Protein AF-A0A957DLZ3-F1 (afdb_monomer)

pLDDT: mean 86.6, std 15.58, range [45.25, 98.69]

Sequence (116 aa):
YSAVSVNAVLAPTADPVETVLDIKPTEAVPEVEVVQNGRFLTKMQAGRDVMFAENGRSFIRVDRPRMVNLIANPNFASHTLRLIFQARGLALYAFTFTGCVASTNDSSSADTFRVP

Solvent-accessible surface area (backbone atoms only — not comparable to full-atom values): 6837 Å² total; per-residue (Å²): 88,76,30,22,28,36,34,36,32,36,21,45,45,70,48,67,64,38,60,75,69,71,53,69,85,49,94,56,69,49,38,35,35,43,28,47,74,90,32,54,50,50,85,67,33,38,11,91,55,47,45,70,46,98,89,52,49,23,27,35,76,35,89,51,75,43,78,41,37,57,31,36,38,90,55,72,45,78,48,49,79,48,77,47,72,78,34,68,53,58,29,78,79,47,77,50,73,44,61,87,78,75,68,90,77,62,88,83,69,82,86,79,89,83,80,133

Structure (mmCIF, N/CA/C/O backbone):
data_AF-A0A957DLZ3-F1
#
_entry.id   AF-A0A957DLZ3-F1
#
loop_
_atom_site.group_PDB
_atom_site.id
_atom_site.type_symbol
_atom_site.label_atom_id
_atom_site.label_alt_id
_atom_site.label_comp_id
_atom_site.label_asym_id
_atom_site.label_entity_id
_atom_site.label_seq_id
_atom_site.pdbx_PDB_ins_code
_atom_site.Cartn_x
_atom_site.Cartn_y
_atom_site.Cartn_z
_atom_site.occupancy
_atom_site.B_iso_or_equiv
_atom_site.auth_seq_id
_atom_site.auth_comp_id
_atom_site.auth_asym_id
_atom_site.auth_atom_id
_atom_site.pdbx_PDB_model_num
ATOM 1 N N . TYR A 1 1 ? 9.171 8.707 -5.111 1.00 91.38 1 TYR A N 1
ATOM 2 C CA . TYR A 1 1 ? 10.135 7.775 -4.500 1.00 91.38 1 TYR A CA 1
ATOM 3 C C . TYR A 1 1 ? 11.025 7.214 -5.599 1.00 91.38 1 TYR A C 1
ATOM 5 O O . TYR A 1 1 ? 10.553 7.122 -6.726 1.00 91.38 1 TYR A O 1
ATOM 13 N N . SER A 1 2 ? 12.269 6.845 -5.283 1.00 94.88 2 SER A N 1
ATOM 14 C CA . SER A 1 2 ? 13.202 6.208 -6.227 1.00 94.88 2 SER A CA 1
ATOM 15 C C . SER A 1 2 ? 13.606 4.849 -5.669 1.00 94.88 2 SER A C 1
ATOM 17 O O . SER A 1 2 ? 14.412 4.783 -4.743 1.00 94.88 2 SER A O 1
ATOM 19 N N . ALA A 1 3 ? 12.958 3.784 -6.137 1.00 94.38 3 ALA A N 1
ATOM 20 C CA . ALA A 1 3 ? 13.115 2.434 -5.596 1.00 94.38 3 ALA A CA 1
ATOM 21 C C . ALA A 1 3 ? 12.584 1.379 -6.576 1.00 94.38 3 ALA A C 1
ATOM 23 O O . ALA A 1 3 ? 11.778 1.687 -7.456 1.00 94.38 3 ALA A O 1
ATOM 24 N N . VAL A 1 4 ? 12.994 0.128 -6.373 1.00 95.88 4 VAL A N 1
ATOM 25 C CA . VAL A 1 4 ? 12.420 -1.054 -7.035 1.00 95.88 4 VAL A CA 1
ATOM 26 C C . VAL A 1 4 ? 11.159 -1.499 -6.295 1.00 95.88 4 VAL A C 1
ATOM 28 O O . VAL A 1 4 ? 10.139 -1.777 -6.920 1.00 95.88 4 VAL A O 1
ATOM 31 N N . SER A 1 5 ? 11.190 -1.517 -4.959 1.00 96.75 5 SER A N 1
ATOM 32 C CA . SER A 1 5 ? 10.041 -1.929 -4.150 1.00 96.75 5 SER A CA 1
ATOM 33 C C . SER A 1 5 ? 9.677 -0.922 -3.065 1.00 96.75 5 SER A C 1
ATOM 35 O O . SER A 1 5 ? 10.521 -0.156 -2.588 1.00 96.75 5 SER A O 1
ATOM 37 N N . VAL A 1 6 ? 8.398 -0.938 -2.682 1.00 98.25 6 VAL A N 1
ATOM 38 C CA . VAL A 1 6 ? 7.841 -0.121 -1.599 1.00 98.25 6 VAL A CA 1
ATOM 39 C C . VAL A 1 6 ? 7.009 -1.006 -0.682 1.00 98.25 6 VAL A C 1
ATOM 41 O O . VAL A 1 6 ? 6.107 -1.710 -1.144 1.00 98.25 6 VAL A O 1
ATOM 44 N N . ASN A 1 7 ? 7.267 -0.919 0.618 1.00 98.31 7 ASN A N 1
ATOM 45 C CA . ASN A 1 7 ? 6.399 -1.467 1.654 1.00 98.31 7 ASN A CA 1
ATOM 46 C C . ASN A 1 7 ? 5.821 -0.338 2.507 1.00 98.31 7 ASN A C 1
ATOM 48 O O . ASN A 1 7 ? 6.378 0.759 2.566 1.00 98.31 7 ASN A O 1
ATOM 52 N N . ALA A 1 8 ? 4.723 -0.628 3.194 1.00 98.19 8 ALA A N 1
ATOM 53 C CA . ALA A 1 8 ? 4.112 0.272 4.159 1.00 98.19 8 ALA A CA 1
ATOM 54 C C . ALA A 1 8 ? 3.705 -0.488 5.420 1.00 98.19 8 ALA A C 1
ATOM 56 O O . ALA A 1 8 ? 3.304 -1.645 5.336 1.00 98.19 8 ALA A O 1
ATOM 57 N N . VAL A 1 9 ? 3.788 0.155 6.581 1.00 97.38 9 VAL A N 1
ATOM 58 C CA . VAL A 1 9 ? 3.219 -0.373 7.829 1.00 97.38 9 VAL A CA 1
ATOM 59 C C . VAL A 1 9 ? 1.853 0.265 8.027 1.00 97.38 9 VAL A C 1
ATOM 61 O O . VAL A 1 9 ? 1.767 1.482 8.201 1.00 97.38 9 VAL A O 1
ATOM 64 N N . LEU A 1 10 ? 0.804 -0.554 7.975 1.00 95.25 10 LEU A N 1
ATOM 65 C CA . LEU A 1 10 ? -0.590 -0.123 8.054 1.00 95.25 10 LEU A CA 1
ATOM 66 C C . LEU A 1 10 ? -1.329 -0.880 9.159 1.00 95.25 10 LEU A C 1
ATOM 68 O O . LEU A 1 10 ? -1.030 -2.050 9.405 1.00 95.25 10 LEU A O 1
ATOM 72 N N . ALA A 1 11 ? -2.312 -0.226 9.774 1.00 92.12 11 ALA A N 1
ATOM 73 C CA . ALA A 1 11 ? -3.262 -0.830 10.706 1.00 92.12 11 ALA A CA 1
ATOM 74 C C . ALA A 1 11 ? -4.699 -0.384 10.388 1.00 92.12 11 ALA A C 1
ATOM 76 O O . ALA A 1 11 ? -4.883 0.736 9.902 1.00 92.12 11 ALA A O 1
ATOM 77 N N . PRO A 1 12 ? -5.713 -1.228 10.668 1.00 89.62 12 PRO A N 1
ATOM 78 C CA . PRO A 1 12 ? -7.125 -0.902 10.429 1.00 89.62 12 PRO A CA 1
ATOM 79 C C . PRO A 1 12 ? -7.610 0.309 11.238 1.00 89.62 12 PRO A C 1
ATOM 81 O O . PRO A 1 12 ? -8.549 0.983 10.824 1.00 89.62 12 PRO A O 1
ATOM 84 N N . THR A 1 13 ? -6.955 0.593 12.363 1.00 87.88 13 THR A N 1
ATOM 85 C CA . THR A 1 13 ? -7.220 1.727 13.246 1.00 87.88 13 THR A CA 1
ATOM 86 C C . THR A 1 13 ? -5.909 2.306 13.786 1.00 87.88 13 THR A C 1
ATOM 88 O O . THR A 1 13 ? -4.903 1.597 13.874 1.00 87.88 13 THR A O 1
ATOM 91 N N . ALA A 1 14 ? -5.912 3.593 14.138 1.00 86.69 14 ALA A N 1
ATOM 92 C CA . ALA A 1 14 ? -4.842 4.235 14.896 1.00 86.69 14 ALA A CA 1
ATOM 93 C C . ALA A 1 14 ? -4.939 3.968 16.409 1.00 86.69 14 ALA A C 1
ATOM 95 O O . ALA A 1 14 ? -3.954 4.184 17.118 1.00 86.69 14 ALA A O 1
ATOM 96 N N . ASP A 1 15 ? -6.103 3.528 16.900 1.00 88.31 15 ASP A N 1
ATOM 97 C CA . ASP A 1 15 ? -6.344 3.283 18.318 1.00 88.31 15 ASP A CA 1
ATOM 98 C C . ASP A 1 15 ? -5.863 1.867 18.719 1.00 88.31 15 ASP A C 1
ATOM 100 O O . ASP A 1 15 ? -6.360 0.850 18.213 1.00 88.31 15 ASP A O 1
ATOM 104 N N . PRO A 1 16 ? -4.879 1.753 19.629 1.00 81.81 16 PRO A N 1
ATOM 105 C CA . PRO A 1 16 ? -4.376 0.456 20.067 1.00 81.81 16 PRO A CA 1
ATOM 106 C C . PRO A 1 16 ? -5.409 -0.348 20.871 1.00 81.81 16 PRO A C 1
ATOM 108 O O . PRO A 1 16 ? -5.349 -1.575 20.856 1.00 81.81 16 PRO A O 1
ATOM 111 N N . VAL A 1 17 ? -6.359 0.301 21.551 1.00 86.56 17 VAL A N 1
ATOM 112 C CA . VAL A 1 17 ? -7.441 -0.372 22.286 1.00 86.56 17 VAL A CA 1
ATOM 113 C C . VAL A 1 17 ? -8.414 -1.006 21.304 1.00 86.56 17 VAL A C 1
ATOM 115 O O . VAL A 1 17 ? -8.735 -2.184 21.449 1.00 86.56 17 VAL A O 1
ATOM 118 N N . GLU A 1 18 ? -8.821 -0.271 20.267 1.00 84.38 18 GLU A N 1
ATOM 119 C CA . GLU A 1 18 ? -9.659 -0.826 19.197 1.00 84.38 18 GLU A CA 1
ATOM 120 C C . GLU A 1 18 ? -8.968 -2.011 18.513 1.00 84.38 18 GLU A C 1
ATOM 122 O O . GLU A 1 18 ? -9.595 -3.037 18.269 1.00 84.38 18 GLU A O 1
ATOM 127 N N . THR A 1 19 ? -7.653 -1.913 18.291 1.00 79.06 19 THR A N 1
ATOM 128 C CA . THR A 1 19 ? -6.849 -3.010 17.731 1.00 79.06 19 THR A CA 1
ATOM 129 C C . THR A 1 19 ? -6.857 -4.253 18.626 1.00 79.06 19 THR A C 1
ATOM 131 O O . THR A 1 19 ? -7.035 -5.363 18.133 1.00 79.06 19 THR A O 1
ATOM 134 N N . VAL A 1 20 ? -6.646 -4.090 19.938 1.00 83.00 20 VAL A N 1
ATOM 135 C CA . VAL A 1 20 ? -6.597 -5.209 20.900 1.00 83.00 20 VAL A CA 1
ATOM 136 C C . VAL A 1 20 ? -7.963 -5.876 21.063 1.00 83.00 20 VAL A C 1
ATOM 138 O O . VAL A 1 20 ? -8.032 -7.086 21.263 1.00 83.00 20 VAL A O 1
ATOM 141 N N . LEU A 1 21 ? -9.038 -5.095 20.975 1.00 83.94 21 LEU A N 1
ATOM 142 C CA . LEU A 1 21 ? -10.411 -5.570 21.136 1.00 83.94 21 LEU A CA 1
ATOM 143 C C . LEU A 1 21 ? -11.070 -6.005 19.813 1.00 83.94 21 LEU A C 1
ATOM 145 O O . LEU A 1 21 ? -12.246 -6.358 19.829 1.00 83.94 21 LEU A O 1
ATOM 149 N N . ASP A 1 22 ? -10.337 -5.973 18.693 1.00 77.56 22 ASP A N 1
ATOM 150 C CA . ASP A 1 22 ? -10.844 -6.215 17.329 1.00 77.56 22 ASP A CA 1
ATOM 151 C C . ASP A 1 22 ? -12.099 -5.381 16.995 1.00 77.56 22 ASP A C 1
ATOM 153 O O . ASP A 1 22 ? -13.038 -5.816 16.321 1.00 77.56 22 ASP A O 1
ATOM 157 N N . ILE A 1 23 ? -12.130 -4.146 17.502 1.00 78.62 23 ILE A N 1
ATOM 158 C CA . ILE A 1 23 ? -13.197 -3.188 17.226 1.00 78.62 23 ILE A CA 1
ATOM 159 C C . ILE A 1 23 ? -12.932 -2.584 15.854 1.00 78.62 23 ILE A C 1
ATOM 161 O O . ILE A 1 23 ? -11.873 -2.016 15.587 1.00 78.62 23 ILE A O 1
ATOM 165 N N . LYS A 1 24 ? -13.931 -2.671 14.977 1.00 70.75 24 LYS A N 1
ATOM 166 C CA . LYS A 1 24 ? -13.874 -2.030 13.667 1.00 70.75 24 LYS A CA 1
ATOM 167 C C . LYS A 1 24 ? -14.356 -0.585 13.800 1.00 70.75 24 LYS A C 1
ATOM 169 O O . LYS A 1 24 ? -15.536 -0.386 14.088 1.00 70.75 24 LYS A O 1
ATOM 174 N N . PRO A 1 25 ? -13.503 0.424 13.537 1.00 67.75 25 PRO A N 1
ATOM 175 C CA . PRO A 1 25 ? -13.896 1.834 13.634 1.00 67.75 25 PRO A CA 1
ATOM 176 C C . PRO A 1 25 ? -14.944 2.230 12.583 1.00 67.75 25 PRO A C 1
ATOM 178 O O . PRO A 1 25 ? -15.555 3.296 12.657 1.00 67.75 25 PRO A O 1
ATOM 181 N N . THR A 1 26 ? -15.146 1.391 11.565 1.00 70.19 26 THR A N 1
ATOM 182 C CA . THR A 1 26 ? -16.149 1.581 10.524 1.00 70.19 26 THR A CA 1
ATOM 183 C C . THR A 1 26 ? -16.636 0.239 9.985 1.00 70.19 26 THR A C 1
ATOM 185 O O . THR A 1 26 ? -15.893 -0.741 9.964 1.00 70.19 26 THR A O 1
ATOM 188 N N . GLU A 1 27 ? -17.882 0.204 9.508 1.00 71.44 27 GLU A N 1
ATOM 189 C CA . GLU A 1 27 ? -18.420 -0.931 8.747 1.00 71.44 27 GLU A CA 1
ATOM 190 C C . GLU A 1 27 ? -17.842 -1.016 7.324 1.00 71.44 27 GLU A C 1
ATOM 192 O O . GLU A 1 27 ? -17.996 -2.034 6.648 1.00 71.44 27 GLU A O 1
ATOM 197 N N . ALA A 1 28 ? -17.165 0.038 6.853 1.00 74.06 28 ALA A N 1
ATOM 198 C CA . ALA A 1 28 ? -16.510 0.029 5.555 1.00 74.06 28 ALA A CA 1
ATOM 199 C C . ALA A 1 28 ? -15.356 -0.984 5.526 1.00 74.06 28 ALA A C 1
ATOM 201 O O . ALA A 1 28 ? -14.576 -1.110 6.472 1.00 74.06 28 ALA A O 1
ATOM 202 N N . VAL A 1 29 ? -15.215 -1.685 4.400 1.00 79.25 29 VAL A N 1
ATOM 203 C CA . VAL A 1 29 ? -14.090 -2.599 4.183 1.00 79.25 29 VAL A CA 1
ATOM 204 C C . VAL A 1 29 ? -12.786 -1.785 4.246 1.00 79.25 29 VAL A C 1
ATOM 206 O O . VAL A 1 29 ? -12.706 -0.752 3.574 1.00 79.25 29 VAL A O 1
ATOM 209 N N . PRO A 1 30 ? -11.763 -2.208 5.018 1.00 86.62 30 PRO A N 1
ATOM 210 C CA . PRO A 1 30 ? -10.515 -1.464 5.179 1.00 86.62 30 PRO A CA 1
ATOM 211 C C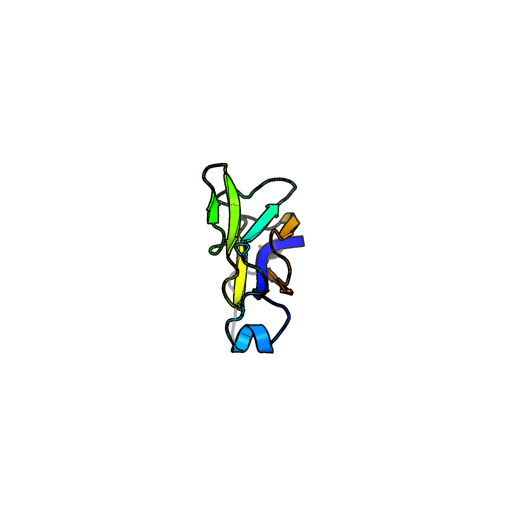 . PRO A 1 30 ? -9.614 -1.638 3.947 1.00 86.62 30 PRO A C 1
ATOM 213 O O . PRO A 1 30 ? -8.538 -2.241 3.997 1.00 86.62 30 PRO A O 1
ATOM 216 N N . GLU A 1 31 ? -10.096 -1.146 2.809 1.00 92.19 31 GLU A N 1
ATOM 217 C CA . GLU A 1 31 ? -9.405 -1.168 1.529 1.00 92.19 31 GLU A CA 1
ATOM 218 C C . GLU A 1 31 ? -8.678 0.153 1.282 1.00 92.19 31 GLU A C 1
ATOM 220 O O . GLU A 1 31 ? -9.196 1.251 1.516 1.00 92.19 31 GLU A O 1
ATOM 225 N N . VAL A 1 32 ? -7.453 0.025 0.778 1.00 95.38 32 VAL A N 1
ATOM 226 C CA . VAL A 1 32 ? -6.624 1.154 0.356 1.00 95.38 32 VAL A CA 1
ATOM 227 C C . VAL A 1 32 ? -6.265 0.944 -1.102 1.00 95.38 32 VAL A C 1
ATOM 229 O O . VAL A 1 32 ? -5.618 -0.045 -1.452 1.00 95.38 32 VAL A O 1
ATOM 232 N N . GLU A 1 33 ? -6.681 1.865 -1.966 1.00 97.56 33 GLU A N 1
ATOM 233 C CA . GLU A 1 33 ? -6.287 1.815 -3.371 1.00 97.56 33 GLU A CA 1
ATOM 234 C C . GLU A 1 33 ? -4.831 2.237 -3.525 1.00 97.56 33 GLU A C 1
ATOM 236 O O . GLU A 1 33 ? -4.363 3.178 -2.878 1.00 97.56 33 GLU A O 1
ATOM 241 N N . VAL A 1 34 ? -4.127 1.556 -4.425 1.00 98.38 34 VAL A N 1
ATOM 242 C CA . VAL A 1 34 ? -2.706 1.776 -4.687 1.00 98.38 34 VAL A CA 1
ATOM 243 C C . VAL A 1 34 ? -2.552 2.263 -6.117 1.00 98.38 34 VAL A C 1
ATOM 245 O O . VAL A 1 34 ? -2.863 1.541 -7.060 1.00 98.38 34 VAL A O 1
ATOM 248 N N . VAL A 1 35 ? -2.073 3.491 -6.291 1.00 98.69 35 VAL A N 1
ATOM 249 C CA . VAL A 1 35 ? -1.929 4.141 -7.599 1.00 98.69 35 VAL A CA 1
ATOM 250 C C . VAL A 1 35 ? -0.476 4.562 -7.782 1.00 98.69 35 VAL A C 1
ATOM 252 O O . VAL A 1 35 ? 0.088 5.240 -6.923 1.00 98.69 35 VAL A O 1
ATOM 255 N N . GLN A 1 36 ? 0.128 4.212 -8.915 1.00 98.44 36 GLN A N 1
ATOM 256 C CA . GLN A 1 36 ? 1.480 4.636 -9.275 1.00 98.44 36 GLN A CA 1
ATOM 257 C C . GLN A 1 36 ? 1.444 5.464 -10.561 1.00 98.44 36 GLN A C 1
ATOM 259 O O . GLN A 1 36 ? 0.816 5.081 -11.544 1.00 98.44 36 GLN A O 1
ATOM 264 N N . ASN A 1 37 ? 2.109 6.621 -10.557 1.00 98.00 37 ASN A N 1
ATOM 265 C CA . ASN A 1 37 ? 2.184 7.535 -11.706 1.00 98.00 37 ASN A CA 1
ATOM 266 C C . ASN A 1 37 ? 0.795 7.886 -12.282 1.00 98.00 37 ASN A C 1
ATOM 268 O O . ASN A 1 37 ? 0.599 7.958 -13.492 1.00 98.00 37 ASN A O 1
ATOM 272 N N . GLY A 1 38 ? -0.193 8.058 -11.397 1.00 98.06 38 GLY A N 1
ATOM 273 C CA . GLY A 1 38 ? -1.567 8.409 -11.763 1.00 98.06 38 GLY A CA 1
ATOM 274 C C . GLY A 1 38 ? -2.429 7.256 -12.290 1.00 98.06 38 GLY A C 1
ATOM 275 O O . GLY A 1 38 ? -3.584 7.498 -12.627 1.00 98.06 38 GLY A O 1
ATOM 276 N N . ARG A 1 39 ? -1.919 6.018 -12.339 1.00 98.19 39 ARG A N 1
ATOM 277 C CA . ARG A 1 39 ? -2.653 4.837 -12.822 1.00 98.19 39 ARG A CA 1
ATOM 278 C C . ARG A 1 39 ? -2.692 3.726 -11.774 1.00 98.19 39 ARG A C 1
ATOM 280 O O . ARG A 1 39 ? -1.789 3.619 -10.943 1.00 98.19 39 ARG A O 1
ATOM 287 N N . PHE A 1 40 ? -3.736 2.900 -11.814 1.00 98.50 40 PHE A N 1
ATOM 288 C CA . PHE A 1 40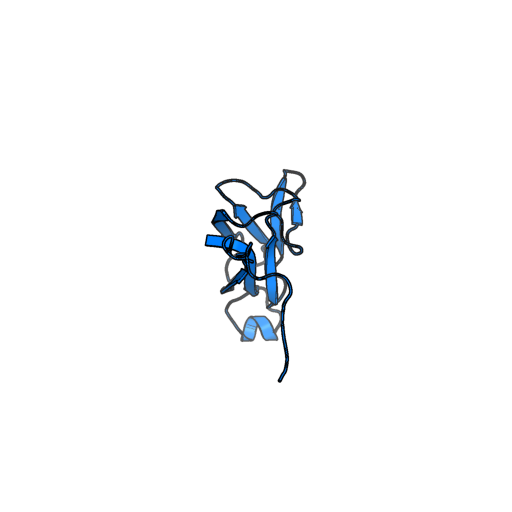 ? -3.729 1.634 -11.081 1.00 98.50 40 PHE A CA 1
ATOM 289 C C . PHE A 1 40 ? -2.571 0.761 -11.568 1.00 98.50 40 PHE A C 1
ATOM 291 O O . PHE A 1 40 ? -2.090 0.909 -12.696 1.00 98.50 40 PHE A O 1
ATOM 298 N N . LEU A 1 41 ? -2.084 -0.100 -10.683 1.00 98.56 41 LEU A N 1
ATOM 299 C CA . LEU A 1 41 ? -0.922 -0.929 -10.950 1.00 98.56 41 LEU A CA 1
ATOM 300 C C . LEU A 1 41 ? -1.219 -1.946 -12.051 1.00 98.56 41 LEU A C 1
ATOM 302 O O . LEU A 1 41 ? -2.355 -2.341 -12.292 1.00 98.56 41 LEU A O 1
ATOM 306 N N . THR A 1 42 ? -0.161 -2.422 -12.688 1.00 97.94 42 THR A N 1
ATOM 307 C CA . THR A 1 42 ? -0.194 -3.671 -13.450 1.00 97.94 42 THR A CA 1
ATOM 308 C C . THR A 1 42 ? 0.299 -4.822 -12.576 1.00 97.94 42 THR A C 1
ATOM 310 O O . THR A 1 42 ? 0.967 -4.603 -11.562 1.00 97.94 42 THR A O 1
ATOM 313 N N . LYS A 1 43 ? 0.052 -6.070 -12.992 1.00 96.88 43 LYS A N 1
ATOM 314 C CA . LYS A 1 43 ? 0.592 -7.257 -12.300 1.00 96.88 43 LYS A CA 1
ATOM 315 C C . LYS A 1 43 ? 2.123 -7.247 -12.181 1.00 96.88 43 LYS A C 1
ATOM 317 O O . LYS A 1 43 ? 2.647 -7.824 -11.243 1.00 96.88 43 LYS A O 1
ATOM 322 N N . MET A 1 44 ? 2.825 -6.582 -13.102 1.00 96.19 44 MET A N 1
ATOM 323 C CA . MET A 1 44 ? 4.290 -6.468 -13.083 1.00 96.19 44 MET A CA 1
ATOM 324 C C . MET A 1 44 ? 4.822 -5.422 -12.098 1.00 96.19 44 MET A C 1
ATOM 326 O O . MET A 1 44 ? 6.016 -5.403 -11.837 1.00 96.19 44 MET A O 1
ATOM 330 N N . GLN A 1 45 ? 3.972 -4.519 -11.610 1.00 97.62 45 GLN A N 1
ATOM 331 C CA . GLN A 1 45 ? 4.346 -3.469 -10.652 1.00 97.62 45 GLN A CA 1
ATOM 332 C C . GLN A 1 45 ? 3.817 -3.763 -9.249 1.00 97.62 45 GLN A C 1
ATOM 334 O O . GLN A 1 45 ? 4.292 -3.187 -8.270 1.00 97.62 45 GLN A O 1
ATOM 339 N N . ALA A 1 46 ? 2.786 -4.603 -9.159 1.00 98.31 46 ALA A N 1
ATOM 340 C CA . ALA A 1 46 ? 2.104 -4.933 -7.925 1.00 98.31 46 ALA A CA 1
ATOM 341 C C . ALA A 1 46 ? 3.011 -5.706 -6.971 1.00 98.31 46 ALA A C 1
ATOM 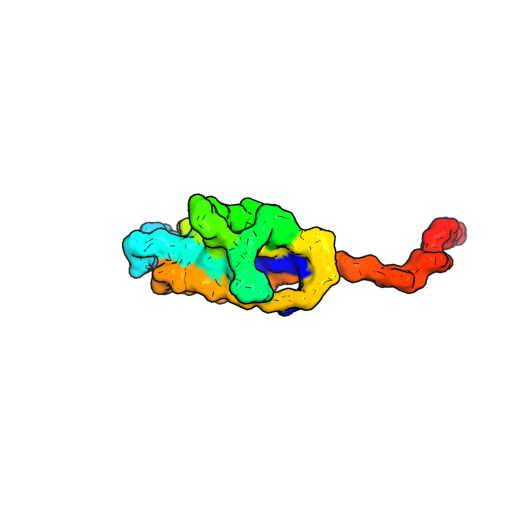343 O O . ALA A 1 46 ? 3.575 -6.743 -7.316 1.00 98.31 46 ALA A O 1
ATOM 344 N N . GLY A 1 47 ? 3.103 -5.196 -5.744 1.00 98.00 47 GLY A N 1
ATOM 345 C CA . GLY A 1 47 ? 3.633 -5.973 -4.641 1.00 98.00 47 GLY A CA 1
ATOM 346 C C . GLY A 1 47 ? 2.725 -7.155 -4.298 1.00 98.00 47 GLY A C 1
ATOM 347 O O . GLY A 1 47 ? 1.552 -7.198 -4.669 1.00 98.00 47 GLY A O 1
ATOM 348 N N . ARG A 1 48 ? 3.263 -8.120 -3.552 1.00 97.81 48 ARG A N 1
ATOM 349 C CA . ARG A 1 48 ? 2.585 -9.3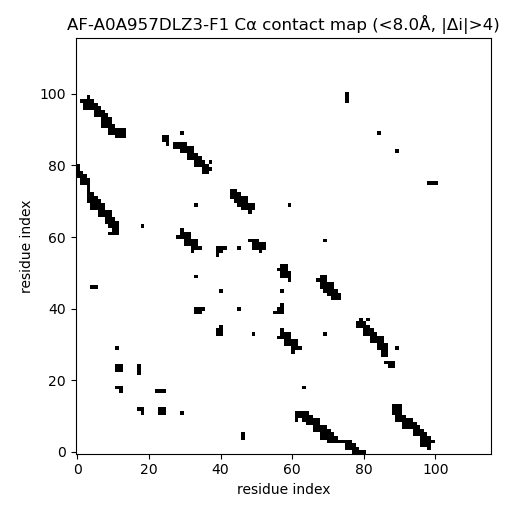95 -3.252 1.00 97.81 48 ARG A CA 1
ATOM 350 C C . ARG A 1 48 ? 1.279 -9.263 -2.461 1.00 97.81 48 ARG A C 1
ATOM 352 O O . ARG A 1 48 ? 0.497 -10.204 -2.437 1.00 97.81 48 ARG A O 1
ATOM 359 N N . ASP A 1 49 ? 1.074 -8.140 -1.775 1.00 98.31 49 ASP A N 1
ATOM 360 C CA . ASP A 1 49 ? -0.128 -7.902 -0.974 1.00 98.31 49 ASP A CA 1
ATOM 361 C C . ASP A 1 49 ? -1.223 -7.161 -1.770 1.00 98.31 49 ASP A C 1
ATOM 363 O O . ASP A 1 49 ? -2.325 -6.976 -1.256 1.00 98.31 49 ASP A O 1
ATOM 367 N N . VAL A 1 50 ? -0.943 -6.746 -3.016 1.00 98.38 50 VAL A N 1
ATOM 368 C CA . VAL A 1 50 ? -1.895 -6.039 -3.885 1.00 98.38 50 VAL A CA 1
ATOM 369 C C . VAL A 1 50 ? -2.845 -7.012 -4.575 1.00 98.38 50 VAL A C 1
ATOM 371 O O . VAL A 1 50 ? -2.445 -7.973 -5.230 1.00 98.38 50 VAL A O 1
ATOM 374 N N . MET A 1 51 ? -4.126 -6.691 -4.476 1.00 98.19 51 MET A N 1
ATOM 375 C CA . MET A 1 51 ? -5.244 -7.348 -5.131 1.00 98.19 51 MET A CA 1
ATOM 376 C C . MET A 1 51 ? -5.775 -6.475 -6.273 1.00 98.19 51 MET A C 1
ATOM 378 O O . MET A 1 51 ? -5.565 -5.260 -6.303 1.00 98.19 51 MET A O 1
ATOM 382 N N . PHE A 1 52 ? -6.490 -7.100 -7.209 1.00 98.19 52 PHE A N 1
ATOM 383 C CA . PHE A 1 52 ? -7.118 -6.427 -8.342 1.00 98.19 52 PHE A CA 1
ATOM 384 C C . PHE A 1 52 ? -8.619 -6.691 -8.344 1.00 98.19 52 PHE A C 1
ATOM 386 O O . PHE A 1 52 ? -9.039 -7.845 -8.270 1.00 98.19 52 PHE A O 1
ATOM 393 N N . ALA A 1 53 ? -9.419 -5.632 -8.439 1.00 95.94 53 ALA A N 1
ATOM 394 C CA . ALA A 1 53 ? -10.854 -5.754 -8.664 1.00 95.94 53 ALA A CA 1
ATOM 395 C C . ALA A 1 53 ? -11.130 -6.063 -10.145 1.00 95.94 53 ALA A C 1
ATOM 397 O O . ALA A 1 53 ? -10.270 -5.855 -11.002 1.00 95.94 53 ALA A O 1
ATOM 398 N N . GLU A 1 54 ? -12.348 -6.502 -10.466 1.00 95.81 54 GLU A N 1
ATOM 399 C CA . GLU A 1 54 ? -12.746 -6.842 -11.843 1.00 95.81 54 GLU A CA 1
ATOM 400 C C . GLU A 1 54 ? -12.566 -5.676 -12.830 1.00 95.81 54 GLU A C 1
ATOM 402 O O . GLU A 1 54 ? -12.231 -5.885 -13.992 1.00 95.81 54 GLU A O 1
ATOM 407 N N . ASN A 1 55 ? -12.704 -4.434 -12.357 1.00 94.88 55 ASN A N 1
ATOM 408 C CA . ASN A 1 55 ? -12.498 -3.220 -13.154 1.00 94.88 55 ASN A CA 1
ATOM 409 C C . ASN A 1 55 ? -11.023 -2.781 -13.278 1.00 94.88 55 ASN A C 1
ATOM 411 O O . ASN A 1 55 ? -10.749 -1.685 -13.765 1.00 94.88 55 ASN A O 1
ATOM 415 N N . GLY A 1 56 ? -10.071 -3.591 -12.806 1.00 95.94 56 GLY A N 1
ATOM 416 C CA . GLY A 1 56 ? -8.638 -3.300 -12.869 1.00 95.94 56 GLY A CA 1
ATOM 417 C C . GLY A 1 56 ? -8.109 -2.375 -11.768 1.00 95.94 56 GLY A C 1
ATOM 418 O O . GLY A 1 56 ? -6.925 -2.037 -11.788 1.00 95.94 56 GLY A O 1
ATOM 419 N N . ARG A 1 57 ? -8.932 -1.976 -10.787 1.00 97.56 57 ARG A N 1
ATOM 420 C CA . ARG A 1 57 ? -8.459 -1.234 -9.605 1.00 97.56 57 ARG A CA 1
ATOM 421 C C . ARG A 1 57 ? -7.503 -2.083 -8.775 1.00 97.56 57 ARG A C 1
ATOM 423 O O . ARG A 1 57 ? -7.880 -3.163 -8.329 1.00 97.56 57 ARG A O 1
ATOM 430 N N . SER A 1 58 ? -6.307 -1.564 -8.511 1.00 98.56 58 SER A N 1
ATOM 431 C CA . SER A 1 58 ? -5.352 -2.149 -7.566 1.00 98.56 58 SER A CA 1
ATOM 432 C C . SER A 1 58 ? -5.584 -1.631 -6.152 1.00 98.56 58 SER A C 1
ATOM 434 O O . SER A 1 58 ? -5.625 -0.419 -5.925 1.00 98.56 58 SER A O 1
ATOM 436 N N . PHE A 1 59 ? -5.696 -2.543 -5.193 1.00 97.88 59 PHE A N 1
ATOM 437 C CA . PHE A 1 59 ? -5.950 -2.226 -3.791 1.00 97.88 59 PHE A CA 1
ATOM 438 C C . PHE A 1 59 ? -5.289 -3.241 -2.856 1.00 97.88 59 PHE A C 1
ATOM 440 O O . PHE A 1 59 ? -4.870 -4.312 -3.280 1.00 97.88 59 PHE A O 1
ATOM 447 N N . ILE A 1 60 ? -5.207 -2.909 -1.575 1.00 97.19 60 ILE A N 1
ATOM 448 C CA . ILE A 1 60 ? -4.849 -3.839 -0.499 1.00 97.19 60 ILE A CA 1
ATOM 449 C C . ILE A 1 60 ? -5.976 -3.888 0.529 1.00 97.19 60 ILE A C 1
ATOM 451 O O . ILE A 1 60 ? -6.744 -2.933 0.652 1.00 97.19 60 ILE A O 1
ATOM 455 N N . ARG A 1 61 ? -6.026 -4.969 1.309 1.00 94.25 61 ARG A N 1
ATOM 456 C CA . ARG A 1 61 ? -6.850 -5.061 2.519 1.00 94.25 61 ARG A CA 1
ATOM 457 C C . ARG A 1 61 ? -5.972 -4.951 3.757 1.00 94.25 61 ARG A C 1
ATOM 459 O O . ARG A 1 61 ? -4.943 -5.623 3.846 1.00 94.25 61 ARG A O 1
ATOM 466 N N . VAL A 1 62 ? -6.388 -4.106 4.694 1.00 92.38 62 VAL A N 1
ATOM 467 C CA . VAL A 1 62 ? -5.702 -3.870 5.968 1.00 92.38 62 VAL A CA 1
ATOM 468 C C . VAL A 1 62 ? -6.615 -4.346 7.095 1.00 92.38 62 VAL A C 1
ATOM 470 O O . VAL A 1 62 ? -7.295 -3.565 7.745 1.00 92.38 62 VAL A O 1
ATOM 473 N N . ASP A 1 63 ? -6.673 -5.657 7.282 1.00 89.12 63 ASP A N 1
ATOM 474 C CA . ASP A 1 63 ? -7.478 -6.328 8.308 1.00 89.12 63 ASP A CA 1
ATOM 475 C C . ASP A 1 63 ? -6.796 -6.365 9.681 1.00 89.12 63 ASP A C 1
ATOM 477 O O . ASP A 1 63 ? -7.458 -6.511 10.701 1.00 89.12 63 ASP A O 1
ATOM 481 N N . ARG A 1 64 ? -5.471 -6.209 9.717 1.00 90.19 64 ARG A N 1
ATOM 482 C CA . ARG A 1 64 ? -4.667 -6.198 10.941 1.00 90.19 64 ARG A CA 1
ATOM 483 C C . ARG A 1 64 ? -3.415 -5.334 10.784 1.00 90.19 64 ARG A C 1
ATOM 485 O O . ARG A 1 64 ? -2.954 -5.147 9.653 1.00 90.19 64 ARG A O 1
ATOM 492 N N . PRO A 1 65 ? -2.806 -4.874 11.891 1.00 92.50 65 PRO A N 1
ATOM 493 C CA . PRO A 1 65 ? -1.519 -4.193 11.848 1.00 92.50 65 PRO A CA 1
ATOM 494 C C . PRO A 1 65 ? -0.437 -5.086 11.230 1.00 92.50 65 PRO A C 1
ATOM 496 O O . PRO A 1 65 ? -0.127 -6.158 11.760 1.00 92.50 65 PRO A O 1
ATOM 499 N N . ARG A 1 66 ? 0.141 -4.675 10.096 1.00 95.62 66 ARG A N 1
ATOM 500 C CA . ARG A 1 66 ? 1.283 -5.367 9.477 1.00 95.62 66 ARG A CA 1
ATOM 501 C C . ARG A 1 66 ? 2.038 -4.494 8.482 1.00 95.62 66 ARG A C 1
ATOM 503 O O . ARG A 1 66 ? 1.523 -3.502 7.970 1.00 95.62 66 ARG A O 1
AT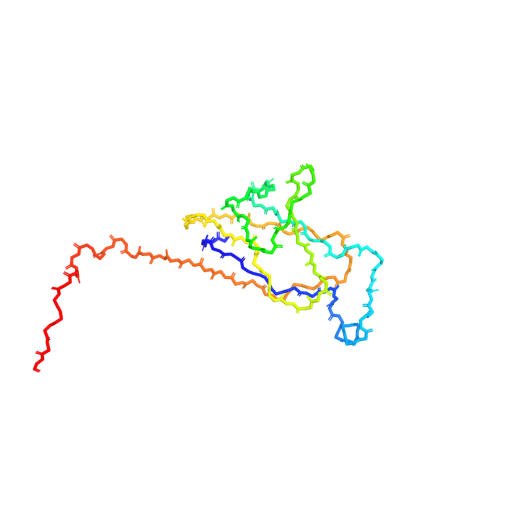OM 510 N N . MET A 1 67 ? 3.251 -4.927 8.150 1.00 97.50 67 MET A N 1
ATOM 511 C CA . MET A 1 67 ? 3.928 -4.458 6.946 1.00 97.50 67 MET A CA 1
ATOM 512 C C . MET A 1 67 ? 3.317 -5.137 5.712 1.00 97.50 67 MET A C 1
ATOM 514 O O . MET A 1 67 ? 3.227 -6.366 5.655 1.00 97.50 67 MET A O 1
ATOM 518 N N . VAL A 1 68 ? 2.917 -4.338 4.728 1.00 97.88 68 VAL A N 1
ATOM 519 C CA . VAL A 1 68 ? 2.407 -4.775 3.425 1.00 97.88 68 VAL A CA 1
ATOM 520 C C . VAL A 1 68 ? 3.367 -4.367 2.315 1.00 97.88 68 VAL A C 1
ATOM 522 O O . VAL A 1 68 ? 3.965 -3.292 2.356 1.00 97.88 68 VAL A O 1
ATOM 525 N N . ASN A 1 69 ? 3.498 -5.212 1.302 1.00 98.19 69 ASN A N 1
ATOM 526 C CA . ASN A 1 69 ? 4.284 -4.957 0.108 1.00 98.19 69 ASN A CA 1
ATOM 527 C C . ASN A 1 69 ? 3.378 -4.388 -0.994 1.00 98.19 69 ASN A C 1
ATOM 529 O O . ASN A 1 69 ? 2.527 -5.091 -1.539 1.00 98.19 69 ASN A O 1
ATOM 533 N N . LEU A 1 70 ? 3.561 -3.101 -1.295 1.00 98.44 70 LEU A N 1
ATOM 534 C CA . LEU A 1 70 ? 2.698 -2.331 -2.195 1.00 98.44 70 LEU A CA 1
ATOM 535 C C . LEU A 1 70 ? 3.190 -2.370 -3.639 1.00 98.44 70 LEU A C 1
ATOM 537 O O . LEU A 1 70 ? 2.398 -2.489 -4.568 1.00 98.44 70 LEU A O 1
ATOM 541 N N . ILE A 1 71 ? 4.502 -2.234 -3.825 1.00 98.38 71 ILE A N 1
ATOM 542 C CA . ILE A 1 71 ? 5.125 -2.085 -5.139 1.00 98.38 71 ILE A CA 1
ATOM 543 C C . ILE A 1 71 ? 6.302 -3.044 -5.252 1.00 98.38 71 ILE A C 1
ATOM 545 O O . ILE A 1 71 ? 7.116 -3.130 -4.331 1.00 98.38 71 ILE A O 1
ATOM 549 N N . ALA A 1 72 ? 6.410 -3.697 -6.403 1.00 97.00 72 ALA A N 1
ATOM 550 C CA . ALA A 1 72 ? 7.545 -4.497 -6.836 1.00 97.00 72 ALA A CA 1
ATOM 551 C C . ALA A 1 72 ? 7.781 -4.237 -8.333 1.00 97.00 72 ALA A C 1
ATOM 553 O O . ALA A 1 72 ? 7.414 -5.040 -9.183 1.00 97.00 72 ALA A O 1
ATOM 554 N N . ASN A 1 73 ? 8.331 -3.066 -8.663 1.00 96.69 73 ASN A N 1
ATOM 555 C CA . ASN A 1 73 ? 8.652 -2.718 -10.045 1.00 96.69 73 ASN A CA 1
ATOM 556 C C . ASN A 1 73 ? 9.799 -3.602 -10.563 1.00 96.69 73 ASN A C 1
ATOM 558 O O . ASN A 1 73 ? 10.659 -4.002 -9.782 1.00 96.69 73 ASN A O 1
ATOM 562 N N . PRO A 1 74 ? 9.885 -3.849 -11.880 1.00 92.94 74 PRO A N 1
ATOM 563 C CA . PRO A 1 74 ? 10.979 -4.635 -12.449 1.00 92.94 74 PRO A CA 1
ATOM 564 C C . PRO A 1 74 ? 12.326 -3.899 -12.425 1.00 92.94 74 PRO A C 1
ATOM 566 O O . PRO A 1 74 ? 13.369 -4.540 -12.400 1.00 92.94 74 PRO A O 1
ATOM 569 N N . ASN A 1 75 ? 12.312 -2.562 -12.440 1.00 92.50 75 ASN A N 1
ATOM 570 C CA . ASN A 1 75 ? 13.508 -1.731 -12.558 1.00 92.50 75 ASN A CA 1
ATOM 571 C C . ASN A 1 75 ? 13.504 -0.607 -11.521 1.00 92.50 75 ASN A C 1
ATOM 573 O O . ASN A 1 75 ? 12.444 -0.121 -11.119 1.00 92.50 75 ASN A O 1
ATOM 577 N N . PHE A 1 76 ? 14.698 -0.157 -11.132 1.00 93.62 76 PHE A N 1
ATOM 578 C CA . PHE A 1 76 ? 14.862 1.031 -10.302 1.00 93.62 76 PHE A CA 1
ATOM 579 C C . PHE A 1 76 ? 14.551 2.284 -11.126 1.00 93.62 76 PHE A C 1
ATOM 581 O O . PHE A 1 76 ? 15.192 2.537 -12.144 1.00 93.62 76 PHE A O 1
ATOM 588 N N . ALA A 1 77 ? 13.583 3.079 -10.679 1.00 92.19 77 ALA A N 1
ATOM 589 C CA . ALA A 1 77 ? 13.238 4.353 -11.299 1.00 92.19 77 ALA A CA 1
ATOM 590 C C . ALA A 1 77 ? 12.528 5.278 -10.300 1.00 92.19 77 ALA A C 1
ATOM 592 O O . ALA A 1 77 ? 12.148 4.867 -9.199 1.00 92.19 77 ALA A O 1
ATOM 593 N N . SER A 1 78 ? 12.367 6.546 -10.690 1.00 96.12 78 SER A N 1
ATOM 594 C CA . SER A 1 78 ? 11.589 7.525 -9.929 1.00 96.12 78 SER A CA 1
ATOM 595 C C . SER A 1 78 ? 10.108 7.436 -10.290 1.00 96.12 78 SER A C 1
ATOM 597 O O . SER A 1 78 ? 9.735 7.460 -11.465 1.00 96.12 78 SER A O 1
ATOM 599 N N . HIS A 1 79 ? 9.262 7.351 -9.268 1.00 96.62 79 HIS A N 1
ATOM 600 C CA . HIS A 1 79 ? 7.817 7.202 -9.399 1.00 96.62 79 HIS A CA 1
ATOM 601 C C . HIS A 1 79 ? 7.061 7.995 -8.333 1.00 96.62 79 HIS A C 1
ATOM 603 O O . HIS A 1 79 ? 7.572 8.272 -7.244 1.00 96.62 79 HIS A O 1
ATOM 609 N N . THR A 1 80 ? 5.789 8.275 -8.601 1.00 98.06 80 THR A N 1
ATOM 610 C CA . THR A 1 80 ? 4.852 8.813 -7.607 1.00 98.06 80 THR A CA 1
ATOM 611 C C . THR A 1 80 ? 3.917 7.707 -7.147 1.00 98.06 80 THR A C 1
ATOM 613 O O . THR A 1 80 ? 3.274 7.065 -7.973 1.00 98.06 80 THR A O 1
ATOM 616 N N . LEU A 1 81 ? 3.826 7.498 -5.833 1.00 98.25 81 LEU A N 1
ATOM 617 C CA . LEU A 1 81 ? 2.855 6.605 -5.201 1.00 98.25 81 LEU A CA 1
ATOM 618 C C . LEU A 1 81 ? 1.734 7.447 -4.588 1.00 98.25 81 LEU A C 1
ATOM 620 O O . LEU A 1 81 ? 2.010 8.428 -3.900 1.00 98.25 81 LEU A O 1
ATOM 624 N N . ARG A 1 82 ? 0.484 7.045 -4.808 1.00 98.19 82 ARG A N 1
ATOM 625 C CA . ARG A 1 82 ? -0.699 7.599 -4.148 1.00 98.19 82 ARG A CA 1
ATOM 626 C C . ARG A 1 82 ? -1.493 6.460 -3.516 1.00 98.19 82 ARG A C 1
ATOM 628 O O . ARG A 1 82 ? -1.812 5.488 -4.197 1.00 98.19 82 ARG A O 1
ATOM 635 N N . LEU A 1 83 ? -1.800 6.609 -2.230 1.00 96.81 83 LEU A N 1
ATOM 636 C CA . LEU A 1 83 ? -2.690 5.725 -1.481 1.00 96.81 83 LEU A CA 1
ATOM 637 C C . LEU A 1 83 ? -4.022 6.439 -1.256 1.00 96.81 83 LEU A C 1
ATOM 639 O O . LEU A 1 83 ? -4.021 7.601 -0.847 1.00 96.81 83 LEU A O 1
ATOM 643 N N . ILE A 1 84 ? -5.137 5.770 -1.547 1.00 95.25 84 ILE A N 1
ATOM 644 C CA . ILE A 1 84 ? -6.485 6.334 -1.384 1.00 95.25 84 ILE A CA 1
ATOM 645 C C . ILE A 1 84 ? -7.232 5.475 -0.370 1.00 95.25 84 ILE A C 1
ATOM 647 O O . ILE A 1 84 ? -7.532 4.311 -0.628 1.00 95.25 84 ILE A O 1
ATOM 651 N N . PHE A 1 85 ? -7.492 6.056 0.796 1.00 91.00 85 PHE A N 1
ATOM 652 C CA . PHE A 1 85 ? -8.162 5.397 1.909 1.00 91.00 85 PHE A CA 1
ATOM 653 C C . PHE A 1 85 ? -9.672 5.557 1.746 1.00 91.00 85 PHE A C 1
ATOM 655 O O . PHE A 1 85 ? -10.172 6.681 1.730 1.00 91.00 85 PHE A O 1
ATOM 662 N N . GLN A 1 86 ? -10.387 4.440 1.611 1.00 83.62 86 GLN A N 1
ATOM 663 C CA . GLN A 1 86 ? -11.849 4.448 1.464 1.00 83.62 86 GLN A CA 1
ATOM 664 C C . GLN A 1 86 ? -12.571 4.413 2.821 1.00 83.62 86 GLN A C 1
ATOM 666 O O . GLN A 1 86 ? -13.724 4.824 2.932 1.00 83.62 86 GLN A O 1
ATOM 671 N N . ALA A 1 87 ? -11.876 3.957 3.864 1.00 79.38 87 ALA A N 1
ATOM 672 C CA . ALA A 1 87 ? -12.362 3.875 5.235 1.00 79.38 87 ALA A CA 1
ATOM 673 C C . ALA A 1 87 ? -11.668 4.911 6.137 1.00 79.38 87 ALA A C 1
ATOM 675 O O . ALA A 1 87 ? -10.513 5.284 5.922 1.00 79.38 87 ALA A O 1
ATOM 676 N N . ARG A 1 88 ? -1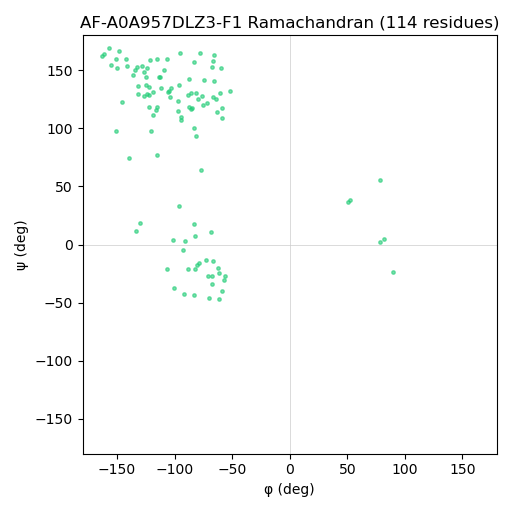2.384 5.374 7.168 1.00 79.88 88 ARG A N 1
ATOM 677 C CA . ARG A 1 88 ? -11.831 6.229 8.231 1.00 79.88 88 ARG A CA 1
ATOM 678 C C . ARG A 1 88 ? -11.143 5.369 9.294 1.00 79.88 88 ARG A C 1
ATOM 680 O O . ARG A 1 88 ? -11.463 4.196 9.434 1.00 79.88 88 ARG A O 1
ATOM 687 N N . GLY A 1 89 ? -10.219 5.965 10.045 1.00 80.94 89 GLY A N 1
ATOM 688 C CA . GLY A 1 89 ? -9.526 5.305 11.160 1.00 80.94 89 GLY A CA 1
ATOM 689 C C . GLY A 1 89 ? -8.238 4.576 10.770 1.00 80.94 89 GLY A C 1
ATOM 690 O O . GLY A 1 89 ? -7.351 4.471 11.608 1.00 80.94 89 GLY A O 1
ATOM 691 N N . LEU A 1 90 ? -8.083 4.167 9.505 1.00 87.81 90 LEU A N 1
ATOM 692 C CA . LEU A 1 90 ? -6.861 3.534 8.995 1.00 87.81 90 LEU A CA 1
ATOM 693 C C . LEU A 1 90 ? -5.604 4.358 9.304 1.00 87.81 90 LEU A C 1
ATOM 695 O O . LEU A 1 90 ? -5.539 5.555 9.014 1.00 87.81 90 LEU A O 1
ATOM 699 N N . ALA A 1 91 ? -4.584 3.680 9.823 1.00 90.06 91 ALA A N 1
ATOM 700 C CA . ALA A 1 91 ? -3.316 4.286 10.198 1.00 90.06 91 ALA A CA 1
ATOM 701 C C . ALA A 1 91 ? -2.184 3.812 9.287 1.00 90.06 91 ALA A C 1
ATOM 703 O O . ALA A 1 91 ? -2.032 2.616 9.036 1.00 90.06 91 ALA A O 1
ATOM 704 N N . LEU A 1 92 ? -1.364 4.760 8.831 1.00 94.38 92 LEU A N 1
ATOM 705 C CA . LEU A 1 92 ? -0.119 4.536 8.100 1.00 94.38 92 LEU A CA 1
ATOM 706 C C . LEU A 1 92 ? 1.039 5.056 8.946 1.00 94.38 92 LEU A C 1
ATOM 708 O O . LEU A 1 92 ? 1.116 6.251 9.219 1.00 94.38 92 LEU A O 1
ATOM 712 N N . TYR A 1 93 ? 1.947 4.165 9.330 1.00 95.56 93 TYR A N 1
ATOM 713 C CA . TYR A 1 93 ? 3.028 4.497 10.260 1.00 95.56 93 TYR A CA 1
ATOM 714 C C . TYR A 1 93 ? 4.361 4.745 9.566 1.00 95.56 93 TYR A C 1
ATOM 716 O O . TYR A 1 93 ? 5.138 5.595 9.992 1.00 95.56 93 TYR A O 1
ATOM 724 N N . ALA A 1 94 ? 4.652 3.986 8.511 1.00 97.00 94 ALA A N 1
ATOM 725 C CA . ALA A 1 94 ? 5.944 4.048 7.846 1.00 97.00 94 ALA A CA 1
ATOM 726 C C . ALA A 1 94 ? 5.856 3.595 6.392 1.00 97.00 94 ALA A C 1
ATOM 728 O O . ALA A 1 94 ? 5.023 2.758 6.040 1.00 97.00 94 ALA A O 1
ATOM 729 N N . PHE A 1 95 ? 6.797 4.091 5.591 1.00 97.75 95 PHE A N 1
ATOM 730 C CA . PHE A 1 95 ? 7.175 3.510 4.309 1.00 97.75 95 PHE A CA 1
ATOM 731 C C . PHE A 1 95 ? 8.593 2.956 4.394 1.00 97.75 95 PHE A C 1
ATOM 733 O O . PHE A 1 95 ? 9.462 3.564 5.017 1.00 97.75 95 PHE A O 1
ATOM 740 N N . THR A 1 96 ? 8.845 1.842 3.711 1.00 96.31 96 THR A N 1
ATOM 741 C CA . THR A 1 96 ? 10.205 1.358 3.452 1.00 96.31 96 THR A CA 1
ATOM 742 C C . THR A 1 96 ? 10.407 1.162 1.958 1.00 96.31 96 THR A C 1
ATOM 744 O O . THR A 1 96 ? 9.489 0.779 1.232 1.00 96.31 96 THR A O 1
ATOM 747 N N . PHE A 1 97 ? 11.619 1.450 1.495 1.00 95.62 97 PHE A N 1
ATOM 748 C CA . PHE A 1 97 ? 11.986 1.432 0.086 1.00 95.62 97 PHE A CA 1
ATOM 749 C C . PHE A 1 97 ? 13.188 0.516 -0.093 1.00 95.62 97 PHE A C 1
ATOM 751 O O . PHE A 1 97 ? 14.126 0.585 0.700 1.00 95.62 97 PHE A O 1
ATOM 758 N N . THR A 1 98 ? 13.184 -0.312 -1.136 1.00 91.69 98 THR A N 1
ATOM 759 C CA . THR A 1 98 ? 14.381 -1.073 -1.514 1.00 91.69 98 THR A CA 1
ATOM 760 C C . THR A 1 98 ? 14.777 -0.752 -2.945 1.00 91.69 98 THR A C 1
ATOM 762 O O . THR A 1 98 ? 13.936 -0.671 -3.843 1.00 91.69 98 THR A O 1
ATOM 765 N N . GLY A 1 99 ? 16.069 -0.546 -3.164 1.00 85.25 99 GLY A N 1
ATOM 766 C CA . 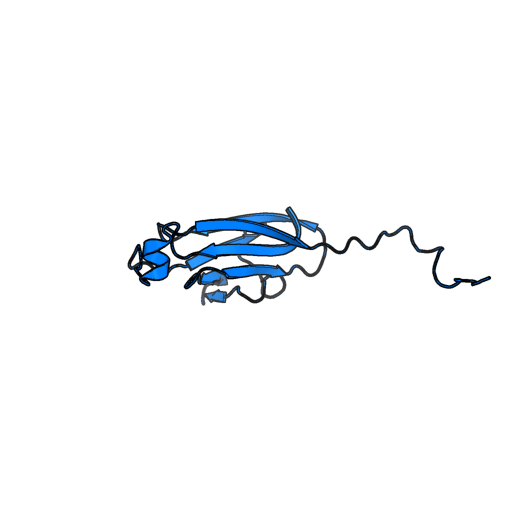GLY A 1 99 ? 16.646 -0.366 -4.485 1.00 85.25 99 GLY A CA 1
ATOM 767 C C . GLY A 1 99 ? 18.033 -0.981 -4.503 1.00 85.25 99 GLY A C 1
ATOM 768 O O . GLY A 1 99 ? 18.879 -0.600 -3.700 1.00 85.25 99 GLY A O 1
ATOM 769 N N . CYS A 1 100 ? 18.267 -1.928 -5.407 1.00 71.38 100 CYS A N 1
ATOM 770 C CA . CYS A 1 100 ? 19.625 -2.313 -5.761 1.00 71.38 100 CYS A CA 1
ATOM 771 C C . CYS A 1 100 ? 20.121 -1.308 -6.797 1.00 71.38 100 CYS A C 1
ATOM 773 O O . CYS A 1 100 ? 19.777 -1.394 -7.973 1.00 71.38 100 CYS A O 1
ATOM 775 N N . VAL A 1 101 ? 20.916 -0.340 -6.355 1.00 59.56 101 VAL A N 1
ATOM 776 C CA . VAL A 1 101 ? 21.828 0.370 -7.251 1.00 59.56 101 VAL A CA 1
ATOM 777 C C . VAL A 1 101 ? 23.047 -0.526 -7.396 1.00 59.56 101 VAL A C 1
ATOM 779 O O . VAL A 1 101 ? 23.936 -0.512 -6.552 1.00 59.56 101 VAL A O 1
ATOM 782 N N . ALA A 1 102 ? 23.063 -1.370 -8.428 1.00 55.97 102 ALA A N 1
ATOM 783 C CA . ALA A 1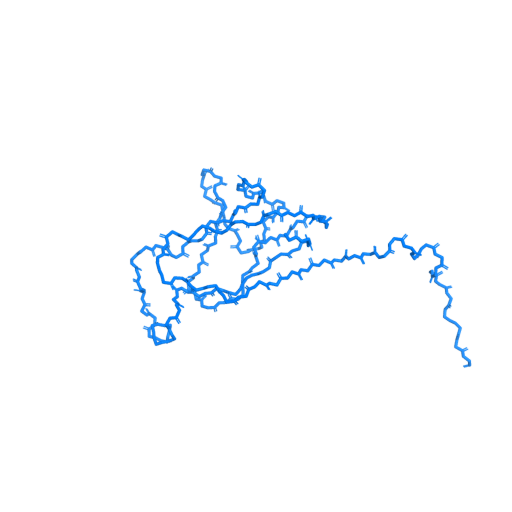 102 ? 24.333 -1.909 -8.887 1.00 55.97 102 ALA A CA 1
ATOM 784 C C . ALA A 1 102 ? 25.146 -0.707 -9.382 1.00 55.97 102 ALA A C 1
ATOM 786 O O . ALA A 1 102 ? 24.734 -0.028 -10.323 1.00 55.97 102 ALA A O 1
ATOM 787 N N . SER A 1 103 ? 26.243 -0.388 -8.700 1.00 45.25 103 SER A N 1
ATOM 788 C CA . SER A 1 103 ? 27.171 0.649 -9.134 1.00 45.25 103 SER A CA 1
ATOM 789 C C . SER A 1 103 ? 27.693 0.272 -10.518 1.00 45.25 103 SER A C 1
ATOM 791 O O . SER A 1 103 ? 28.483 -0.657 -10.652 1.00 45.25 103 SER A O 1
ATOM 793 N N . THR A 1 104 ? 27.285 0.989 -11.563 1.00 52.75 104 THR A N 1
ATOM 794 C CA . THR A 1 104 ? 27.711 0.735 -12.951 1.00 52.75 104 THR A CA 1
ATOM 795 C C . THR A 1 104 ? 29.194 1.042 -13.216 1.00 52.75 104 THR A C 1
ATOM 797 O O . THR A 1 104 ? 29.615 1.042 -14.365 1.00 52.75 104 THR A O 1
ATOM 800 N N . ASN A 1 105 ? 29.992 1.280 -12.169 1.00 50.53 105 ASN A N 1
ATOM 801 C CA . ASN A 1 105 ? 31.435 1.511 -12.251 1.00 50.53 105 ASN A CA 1
ATOM 802 C C . ASN A 1 105 ? 32.287 0.291 -11.870 1.00 50.53 105 ASN A C 1
ATOM 804 O O . ASN A 1 105 ? 33.506 0.414 -11.861 1.00 50.53 105 ASN A O 1
ATOM 808 N N . ASP A 1 106 ? 31.700 -0.874 -11.584 1.00 50.44 106 ASP A N 1
ATOM 809 C CA . ASP A 1 106 ? 32.483 -2.048 -11.162 1.00 50.44 106 ASP A CA 1
ATOM 810 C C . ASP A 1 106 ? 32.817 -3.023 -12.303 1.00 50.44 106 ASP A C 1
ATOM 812 O O . ASP A 1 106 ? 32.927 -4.232 -12.123 1.00 50.44 106 ASP A O 1
ATOM 816 N N . SER A 1 107 ? 33.015 -2.496 -13.514 1.00 49.81 107 SER A N 1
ATOM 817 C CA . SER A 1 107 ? 33.547 -3.261 -14.648 1.00 49.81 107 SER A CA 1
ATOM 818 C C . SER A 1 107 ? 35.084 -3.353 -14.662 1.00 49.81 107 SER A C 1
ATOM 820 O O . SER A 1 107 ? 35.652 -3.674 -15.703 1.00 49.81 107 SER A O 1
ATOM 822 N N . SER A 1 108 ? 35.780 -3.094 -13.543 1.00 49.69 108 SER A N 1
ATOM 823 C CA . SER A 1 108 ? 37.232 -3.344 -13.442 1.00 49.69 108 SER A CA 1
ATOM 824 C C . SER A 1 108 ? 37.712 -4.064 -12.175 1.00 49.69 108 SER A C 1
ATOM 826 O O . SER A 1 108 ? 38.922 -4.115 -11.960 1.00 49.69 108 SER A O 1
ATOM 828 N N . SER A 1 109 ? 36.825 -4.630 -11.352 1.00 49.81 109 SER A N 1
ATOM 829 C CA . SER A 1 109 ? 37.242 -5.259 -10.082 1.00 49.81 109 SER A CA 1
ATOM 830 C C . SER A 1 109 ? 36.688 -6.668 -9.868 1.00 49.81 109 SER A C 1
ATOM 832 O O . SER A 1 109 ? 36.680 -7.163 -8.743 1.00 49.81 109 SER A O 1
ATOM 834 N N . ALA A 1 110 ? 36.232 -7.338 -10.928 1.00 51.47 110 ALA A N 1
ATOM 835 C CA . ALA A 1 110 ? 35.933 -8.762 -10.850 1.00 51.47 110 ALA A CA 1
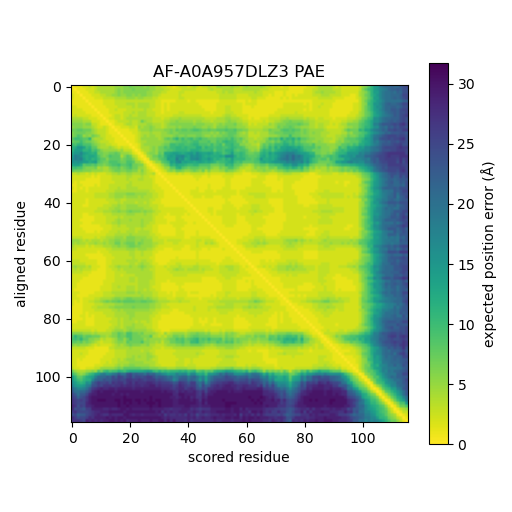ATOM 836 C C . ALA A 1 110 ? 37.246 -9.570 -10.838 1.00 51.47 110 ALA A C 1
ATOM 838 O O . ALA A 1 110 ? 38.035 -9.509 -11.778 1.00 51.47 110 ALA A O 1
ATOM 839 N N . ASP A 1 111 ? 37.434 -10.334 -9.762 1.00 51.91 111 ASP A N 1
ATOM 840 C CA . ASP A 1 111 ? 38.321 -11.497 -9.642 1.00 51.91 111 ASP A CA 1
ATOM 841 C C . ASP A 1 111 ? 39.829 -11.295 -9.454 1.00 51.91 111 ASP A C 1
ATOM 843 O O . ASP A 1 111 ? 40.640 -11.951 -10.110 1.00 51.91 111 ASP A O 1
ATOM 847 N N . THR A 1 112 ? 40.266 -10.540 -8.439 1.00 48.50 112 THR A N 1
ATOM 848 C CA . THR A 1 112 ? 41.484 -10.980 -7.724 1.00 48.50 112 THR A CA 1
ATOM 849 C C . THR A 1 112 ? 41.521 -10.547 -6.258 1.00 48.50 112 THR A C 1
ATOM 851 O O . THR A 1 112 ? 41.964 -9.453 -5.924 1.00 48.50 112 THR A O 1
ATOM 854 N N . PHE A 1 113 ? 41.132 -11.444 -5.351 1.00 54.41 113 PHE A N 1
ATOM 855 C CA . PHE A 1 113 ? 41.525 -11.351 -3.945 1.00 54.41 113 PHE A CA 1
ATOM 856 C C . PHE A 1 113 ? 42.775 -12.217 -3.749 1.00 54.41 113 PHE A C 1
ATOM 858 O O . PHE A 1 113 ? 42.695 -13.443 -3.804 1.00 54.41 113 PHE A O 1
ATOM 865 N N . ARG A 1 114 ? 43.948 -11.594 -3.574 1.00 56.19 114 ARG A N 1
ATOM 866 C CA . ARG A 1 114 ? 45.152 -12.294 -3.099 1.00 56.19 114 ARG A CA 1
ATOM 867 C C . ARG A 1 114 ? 45.293 -12.071 -1.600 1.00 56.19 114 ARG A C 1
ATOM 869 O O . ARG A 1 114 ? 45.352 -10.932 -1.149 1.00 56.19 114 ARG A O 1
ATOM 876 N N . VAL A 1 115 ? 45.346 -13.173 -0.863 1.00 50.47 115 VAL A N 1
ATOM 877 C CA . VAL A 1 115 ? 45.611 -13.212 0.580 1.00 50.47 115 VAL A CA 1
ATOM 878 C C . VAL A 1 115 ? 47.132 -13.267 0.815 1.00 50.47 115 VAL A C 1
ATOM 880 O O . VAL A 1 115 ? 47.806 -13.912 0.003 1.00 50.47 115 VAL A O 1
ATOM 883 N N . PRO A 1 116 ? 47.675 -12.596 1.854 1.00 60.31 116 PRO A N 1
ATOM 884 C CA . PRO A 1 116 ? 49.077 -12.725 2.260 1.00 60.31 116 PRO A CA 1
ATOM 885 C C . PRO A 1 116 ? 49.405 -14.092 2.868 1.00 60.31 116 PRO A C 1
ATOM 887 O O . PRO A 1 116 ? 48.493 -14.709 3.468 1.00 60.31 116 PRO A O 1
#

Foldseek 3Di:
DWFQWKKWWKAQAPDVVCQVVVNRPDPDFFKKWKAKQNHADDPQFAFPQWDADPVGTIIGGRSGGDIGIGTRHPAGDDIDIDIHTPDPRMDIDDMDHHHDPPPPPPPDDPDDDDDD

Secondary structure (DSSP, 8-state):
-EEEEEEEEEES-S-HHHHHTT--S-SS--EEEEEETTEEPPTTTB-TT-EE-TT--EEEE-SSSEEEEEEEEEEEEE--EEEEE-SSS-EEEEEEEE-----TT-TT-SS-----

Radius of gyration: 18.77 Å; Cα contacts (8 Å, |Δi|>4): 229; chains: 1; bounding box: 68×22×37 Å

Nearest PDB structures (foldseek):
  6eay-assembly1_H  TM=4.506E-01  e=2.697E+00  Macaca fascicularis
  6glx-assembly1_C  TM=2.488E-01  e=5.016E-01  Lama glama
  8vrw-assembly1_B  TM=2.483E-01  e=5.016E-01  Homo sapiens
  6n5b-assembly1_L  TM=2.475E-01  e=1.262E+00  Mus musculus

Mean predicted aligned error: 8.16 Å